Protein AF-A0A2M7PQC1-F1 (afdb_monomer)

Structure (mmCIF, N/CA/C/O backbone):
data_AF-A0A2M7PQC1-F1
#
_entry.id   AF-A0A2M7PQC1-F1
#
loop_
_atom_site.group_PDB
_atom_site.id
_atom_site.type_symbol
_atom_site.label_atom_id
_atom_site.label_alt_id
_atom_site.label_comp_id
_atom_site.label_asym_id
_atom_site.label_entity_id
_atom_site.label_seq_id
_atom_site.pdbx_PDB_ins_code
_atom_site.Cartn_x
_atom_site.Cartn_y
_atom_site.Cartn_z
_atom_site.occupancy
_atom_site.B_iso_or_equiv
_atom_site.auth_seq_id
_atom_site.auth_comp_id
_atom_site.auth_asym_id
_atom_site.auth_atom_id
_atom_site.pdbx_PDB_model_num
ATOM 1 N N . MET A 1 1 ? -16.483 1.944 14.936 1.00 75.62 1 MET A N 1
ATOM 2 C CA . MET A 1 1 ? -15.253 1.275 14.469 1.00 75.62 1 MET A CA 1
ATOM 3 C C . MET A 1 1 ? -14.612 0.649 15.687 1.00 75.62 1 MET A C 1
ATOM 5 O O . MET A 1 1 ? -14.501 1.343 16.688 1.00 75.62 1 MET A O 1
ATOM 9 N N . LEU A 1 2 ? -14.289 -0.638 15.640 1.00 84.19 2 LEU A N 1
ATOM 10 C CA . LEU A 1 2 ? -13.688 -1.367 16.757 1.00 84.19 2 LEU A CA 1
ATOM 11 C C . LEU A 1 2 ? -12.474 -2.124 16.226 1.00 84.19 2 LEU A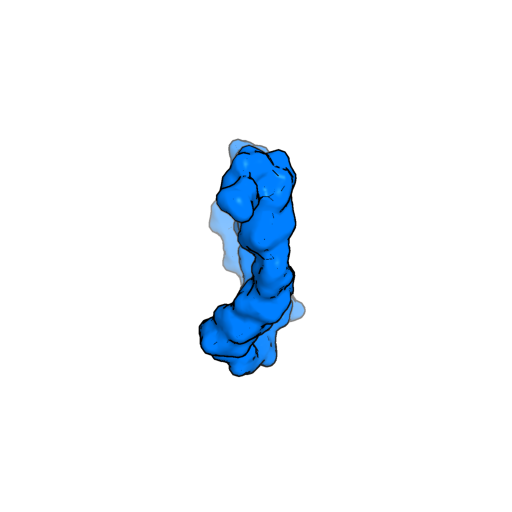 C 1
ATOM 13 O O . LEU A 1 2 ? -12.597 -2.811 15.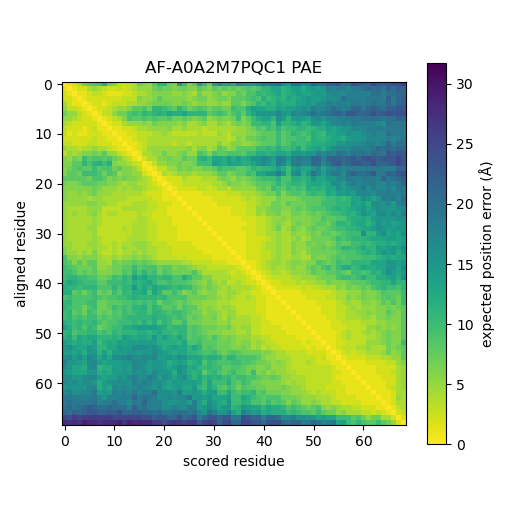213 1.00 84.19 2 LEU A O 1
ATOM 17 N N . VAL A 1 3 ? -11.330 -1.965 16.884 1.00 86.31 3 VAL A N 1
ATOM 18 C CA . VAL A 1 3 ? -10.083 -2.655 16.542 1.00 86.31 3 VAL A CA 1
ATOM 19 C C . VAL A 1 3 ? -9.662 -3.461 17.761 1.00 86.31 3 VAL A C 1
ATOM 21 O O . VAL A 1 3 ? -9.451 -2.895 18.830 1.00 86.31 3 VAL A O 1
ATOM 24 N N . GLU A 1 4 ? -9.563 -4.776 17.606 1.00 90.81 4 GLU A N 1
ATOM 25 C CA . GLU A 1 4 ? -9.160 -5.697 18.670 1.00 90.81 4 GLU A CA 1
ATOM 26 C C . GLU A 1 4 ? -7.973 -6.540 18.208 1.00 90.81 4 GLU A C 1
ATOM 28 O O . GLU A 1 4 ? -7.928 -6.967 17.057 1.00 90.81 4 GLU A O 1
ATOM 33 N N . ARG A 1 5 ? -7.035 -6.829 19.114 1.00 89.00 5 ARG A N 1
ATOM 34 C CA . ARG A 1 5 ? -6.017 -7.865 18.898 1.00 89.00 5 ARG A CA 1
ATOM 35 C C . ARG A 1 5 ? -6.467 -9.149 19.578 1.00 89.00 5 ARG A C 1
ATOM 37 O O . ARG A 1 5 ? -6.789 -9.126 20.764 1.00 89.00 5 ARG A O 1
ATOM 44 N N . ARG A 1 6 ? -6.484 -10.263 18.847 1.00 91.06 6 ARG A N 1
ATOM 45 C CA . ARG A 1 6 ? -6.810 -11.592 19.387 1.00 91.06 6 ARG A CA 1
ATOM 46 C C . ARG A 1 6 ? -5.918 -12.633 18.734 1.00 91.06 6 ARG A C 1
ATOM 48 O O . ARG A 1 6 ? -5.847 -12.660 17.520 1.00 91.06 6 ARG A O 1
ATOM 55 N N . ASN A 1 7 ? -5.263 -13.486 19.521 1.00 85.38 7 ASN A N 1
ATOM 56 C CA . ASN A 1 7 ? -4.518 -14.653 19.023 1.00 85.38 7 ASN A CA 1
ATOM 57 C C . ASN A 1 7 ? -3.582 -14.358 17.834 1.00 85.38 7 ASN A C 1
ATOM 59 O O . ASN A 1 7 ? -3.537 -15.120 16.877 1.00 85.38 7 ASN A O 1
ATOM 63 N N . ASN A 1 8 ? -2.829 -13.256 17.908 1.00 85.88 8 ASN A N 1
ATOM 64 C CA . ASN A 1 8 ? -1.919 -12.798 16.850 1.00 85.88 8 ASN A CA 1
ATOM 65 C C . ASN A 1 8 ? -2.593 -12.244 15.574 1.00 85.88 8 ASN A C 1
ATOM 67 O O . ASN A 1 8 ? -1.916 -11.994 14.583 1.00 85.88 8 ASN A O 1
ATOM 71 N N . GLU A 1 9 ? -3.898 -11.985 15.618 1.00 85.31 9 GLU A N 1
ATOM 72 C CA . GLU A 1 9 ? -4.685 -11.359 14.554 1.00 85.31 9 GLU A CA 1
ATOM 73 C C . GLU A 1 9 ? -5.203 -9.981 14.993 1.00 85.31 9 GLU A C 1
ATOM 75 O O . GLU A 1 9 ? -5.369 -9.700 16.189 1.00 85.31 9 GLU A O 1
ATOM 80 N N . ILE A 1 10 ? -5.480 -9.111 14.017 1.00 87.19 10 ILE A N 1
ATOM 81 C CA . ILE A 1 10 ? -6.154 -7.825 14.226 1.00 87.19 10 ILE A CA 1
ATOM 82 C C . ILE A 1 10 ? -7.557 -7.917 13.627 1.00 87.19 10 ILE A C 1
ATOM 84 O O . ILE A 1 10 ? -7.721 -8.056 12.418 1.00 87.19 10 ILE A O 1
ATOM 88 N N . LEU A 1 11 ? -8.580 -7.797 14.471 1.00 88.25 11 LEU A N 1
ATOM 89 C CA . LEU A 1 11 ? -9.976 -7.775 14.058 1.00 88.25 11 LEU A CA 1
ATOM 90 C C . LEU A 1 11 ? -10.471 -6.333 13.963 1.00 88.25 11 LEU A C 1
ATOM 92 O O . LEU A 1 11 ? -10.599 -5.643 14.976 1.00 88.25 11 LEU A O 1
ATOM 96 N N . VAL A 1 12 ? -10.795 -5.896 12.746 1.00 85.38 12 VAL A N 1
ATOM 97 C CA . VAL A 1 12 ? -11.339 -4.562 12.474 1.00 85.38 12 VAL A CA 1
ATOM 98 C C . VAL A 1 12 ? -12.818 -4.675 12.115 1.00 85.38 12 VAL A C 1
ATOM 100 O O . VAL A 1 12 ? -13.189 -5.362 11.167 1.00 85.38 12 VAL A O 1
ATOM 103 N N . ARG A 1 13 ? -13.681 -3.978 12.862 1.00 86.81 13 ARG A N 1
ATOM 104 C CA . ARG A 1 13 ? -15.127 -3.899 12.598 1.00 86.81 13 ARG A CA 1
ATOM 105 C C . ARG A 1 13 ? -15.533 -2.468 12.262 1.00 86.81 13 ARG A C 1
ATOM 107 O O . ARG A 1 13 ? -15.226 -1.530 13.006 1.00 86.81 13 ARG A O 1
ATOM 114 N N . PHE A 1 14 ? -16.295 -2.296 11.191 1.00 79.75 14 PHE A N 1
ATOM 115 C CA . PHE A 1 14 ? -16.852 -1.013 10.757 1.00 79.75 14 PHE A CA 1
ATOM 116 C C . PHE A 1 14 ? -18.313 -1.168 10.312 1.00 79.75 14 PHE A C 1
ATOM 118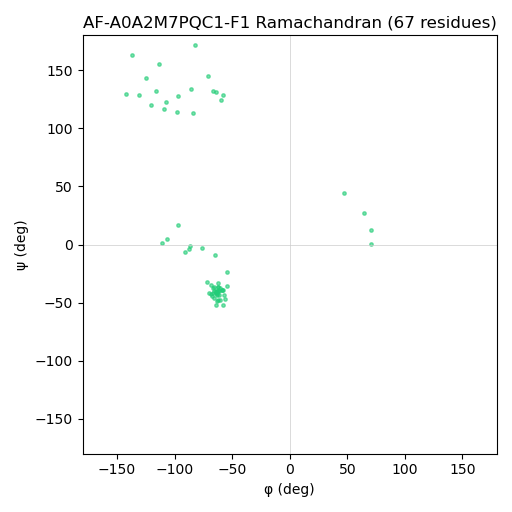 O O . PHE A 1 14 ? -18.802 -2.277 10.119 1.00 79.75 14 PHE A O 1
ATOM 125 N N . SER A 1 15 ? -19.031 -0.044 10.221 1.00 82.12 15 SER A N 1
ATOM 126 C CA . SER A 1 15 ? -20.443 -0.018 9.818 1.00 82.12 15 SER A CA 1
ATOM 127 C C . SER A 1 15 ? -20.596 -0.330 8.327 1.00 82.12 15 SER A C 1
ATOM 129 O O . SER A 1 15 ? -19.776 0.104 7.517 1.00 82.12 15 SER A O 1
ATOM 131 N N . ALA A 1 16 ? -21.674 -1.025 7.958 1.00 75.88 16 ALA A N 1
ATOM 132 C CA . ALA A 1 16 ? -21.958 -1.461 6.588 1.00 75.88 16 ALA A CA 1
ATOM 133 C C . ALA A 1 16 ? -22.197 -0.311 5.583 1.00 75.88 16 ALA A C 1
ATOM 135 O O . ALA A 1 16 ? -22.261 -0.552 4.383 1.00 75.88 16 ALA A O 1
ATOM 136 N N . GLY A 1 17 ? -22.315 0.940 6.044 1.00 81.00 17 GLY A N 1
ATOM 137 C CA . GLY A 1 17 ? -22.543 2.108 5.181 1.00 81.00 17 GLY A CA 1
ATOM 138 C C . GLY A 1 17 ? -21.315 2.614 4.407 1.00 81.00 17 GLY A C 1
ATOM 139 O O . GLY A 1 17 ? -21.427 3.576 3.650 1.00 81.00 17 GLY A O 1
ATOM 140 N N . ILE A 1 18 ? -20.134 2.020 4.601 1.00 77.44 18 ILE A N 1
ATOM 141 C CA . ILE A 1 18 ? -18.897 2.443 3.928 1.00 77.44 18 ILE A CA 1
ATOM 142 C C . ILE A 1 18 ? -18.790 1.762 2.557 1.00 77.44 18 ILE A C 1
ATOM 144 O O . ILE A 1 18 ? -18.974 0.554 2.436 1.00 77.44 18 ILE A O 1
ATOM 148 N N . LYS A 1 19 ? -18.445 2.532 1.514 1.00 80.06 19 LYS A N 1
ATOM 149 C CA . LYS A 1 19 ? -18.219 1.993 0.163 1.00 80.06 19 LYS A CA 1
ATOM 150 C C . LYS A 1 19 ? -17.087 0.960 0.173 1.00 80.06 19 LYS A C 1
ATOM 152 O O . LYS A 1 19 ? -15.958 1.284 0.542 1.00 80.06 19 LYS A O 1
ATOM 157 N N . THR A 1 20 ? -17.380 -0.241 -0.317 1.00 79.38 20 THR A N 1
ATOM 158 C CA . THR A 1 20 ? -16.457 -1.387 -0.393 1.00 79.38 20 THR A CA 1
ATOM 159 C C . THR A 1 20 ? -15.156 -1.075 -1.129 1.00 79.38 20 THR A C 1
ATOM 161 O O . THR A 1 20 ? -14.097 -1.520 -0.701 1.00 79.38 20 THR A O 1
ATOM 164 N N . SER A 1 21 ? -15.195 -0.238 -2.170 1.00 84.81 21 SER A N 1
ATOM 165 C CA . SER A 1 21 ? -13.999 0.147 -2.933 1.00 84.81 21 SER A CA 1
ATOM 166 C C . SER A 1 21 ? -12.9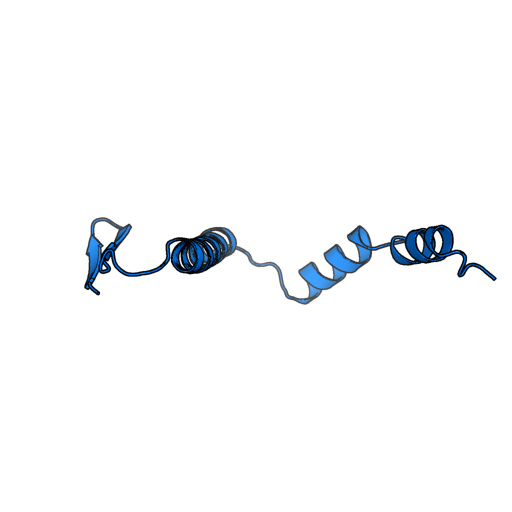36 0.854 -2.090 1.00 84.81 21 SER A C 1
ATOM 168 O O . SER A 1 21 ? -11.751 0.598 -2.261 1.00 84.81 21 SER A O 1
ATOM 170 N N . ARG A 1 22 ? -13.344 1.705 -1.140 1.00 81.06 22 ARG A N 1
ATOM 171 C CA . ARG A 1 22 ? -12.399 2.378 -0.233 1.00 81.06 22 ARG A CA 1
ATOM 172 C C . ARG A 1 22 ? -11.800 1.415 0.785 1.00 81.06 22 ARG A C 1
ATOM 174 O O . ARG A 1 22 ? -10.662 1.598 1.195 1.00 81.06 22 ARG A O 1
ATOM 181 N N . ILE A 1 23 ? -12.570 0.406 1.189 1.00 85.19 23 ILE A N 1
ATOM 182 C CA . ILE A 1 23 ? -12.100 -0.632 2.108 1.00 85.19 23 ILE A CA 1
ATOM 183 C C . ILE A 1 23 ? -11.044 -1.490 1.413 1.00 85.19 23 ILE A C 1
ATOM 185 O O . ILE A 1 23 ? -10.005 -1.741 2.010 1.00 85.19 23 ILE A O 1
ATOM 189 N N . GLN A 1 24 ? -11.264 -1.862 0.148 1.00 86.69 24 GLN A N 1
ATOM 190 C CA . GLN A 1 24 ? -10.301 -2.654 -0.619 1.00 86.69 24 GLN A CA 1
ATOM 191 C C . GLN A 1 24 ? -8.922 -1.985 -0.668 1.00 86.69 24 GLN A C 1
ATOM 193 O O . GLN A 1 24 ? -7.938 -2.623 -0.326 1.00 86.69 24 GLN A O 1
ATOM 198 N N . THR A 1 25 ? -8.851 -0.682 -0.961 1.00 89.19 25 THR A N 1
ATOM 199 C CA . THR A 1 25 ? -7.573 0.053 -0.984 1.00 89.19 25 THR A CA 1
ATOM 200 C C . THR A 1 25 ? -6.825 -0.006 0.352 1.00 89.19 25 THR A C 1
ATOM 202 O O . THR A 1 25 ? -5.604 -0.127 0.374 1.00 89.19 25 THR A O 1
ATOM 205 N N . ILE A 1 26 ? -7.545 0.069 1.476 1.00 88.69 26 ILE A N 1
ATOM 206 C CA . ILE A 1 26 ? -6.934 -0.023 2.809 1.00 88.69 26 ILE A CA 1
ATOM 207 C C . ILE A 1 26 ? -6.432 -1.448 3.065 1.00 88.69 26 ILE A C 1
ATOM 209 O O . ILE A 1 26 ? -5.340 -1.620 3.600 1.00 88.69 26 ILE A O 1
ATOM 213 N N . LEU A 1 27 ? -7.207 -2.464 2.673 1.00 89.56 27 LEU A N 1
ATOM 214 C CA . LEU A 1 27 ? -6.804 -3.866 2.801 1.00 89.56 27 LEU A CA 1
ATOM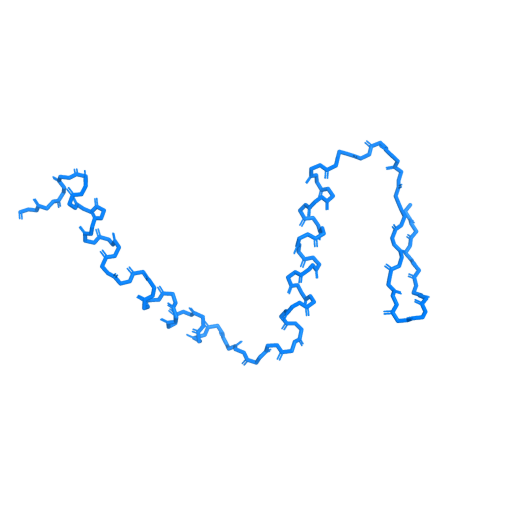 215 C C . LEU A 1 27 ? -5.567 -4.180 1.953 1.00 89.56 27 LEU A C 1
ATOM 217 O O . LEU A 1 27 ? -4.664 -4.855 2.438 1.00 89.56 27 LEU A O 1
ATOM 221 N N . ASP A 1 28 ? -5.492 -3.649 0.734 1.00 93.31 28 ASP A N 1
ATOM 222 C CA . ASP A 1 28 ? -4.338 -3.829 -0.150 1.00 93.31 28 ASP A CA 1
ATOM 223 C C . ASP A 1 28 ? -3.072 -3.205 0.456 1.00 93.31 28 ASP A C 1
ATOM 225 O O . ASP A 1 28 ? -2.002 -3.811 0.415 1.00 93.31 28 ASP A O 1
ATOM 229 N N . TYR A 1 29 ? -3.194 -2.030 1.086 1.00 92.31 29 TYR A N 1
ATOM 230 C CA . TYR A 1 29 ? -2.080 -1.397 1.794 1.00 92.31 29 TYR A CA 1
ATOM 231 C C . TYR A 1 29 ? -1.626 -2.209 3.013 1.00 92.31 29 TYR A C 1
ATOM 233 O O . TYR A 1 29 ? -0.435 -2.465 3.172 1.00 92.31 29 TYR A O 1
ATOM 241 N N . LEU A 1 30 ? -2.560 -2.681 3.846 1.00 91.12 30 LEU A N 1
ATOM 242 C CA . LEU A 1 30 ? -2.216 -3.552 4.976 1.00 91.12 30 LEU A CA 1
ATOM 243 C C . LEU A 1 30 ? -1.522 -4.831 4.499 1.00 91.12 30 LEU A C 1
ATOM 245 O O . LEU A 1 30 ? -0.556 -5.278 5.112 1.00 91.12 30 LEU A O 1
ATOM 249 N N . ARG A 1 31 ? -1.973 -5.391 3.373 1.00 91.44 31 ARG A N 1
ATOM 250 C CA . ARG A 1 31 ? -1.348 -6.566 2.773 1.00 91.44 31 ARG A CA 1
ATOM 251 C C . ARG A 1 31 ? 0.065 -6.279 2.274 1.00 91.44 31 ARG A C 1
ATOM 253 O O . ARG A 1 31 ? 0.941 -7.124 2.435 1.00 91.44 31 ARG A O 1
ATOM 260 N N . TYR A 1 32 ? 0.287 -5.112 1.677 1.00 92.12 32 TYR A N 1
ATOM 261 C CA . TYR A 1 32 ? 1.620 -4.658 1.299 1.00 92.12 32 TYR A CA 1
ATOM 262 C C . TYR A 1 32 ? 2.544 -4.600 2.522 1.00 92.12 32 TYR A C 1
ATOM 264 O O . TYR A 1 32 ? 3.581 -5.254 2.501 1.00 92.12 32 TYR A O 1
ATOM 272 N N . GLU A 1 33 ? 2.132 -3.930 3.602 1.00 90.12 33 GLU A N 1
ATOM 273 C CA . GLU A 1 33 ? 2.912 -3.823 4.848 1.00 90.12 33 GLU A CA 1
ATOM 274 C C . GLU A 1 33 ? 3.225 -5.199 5.464 1.00 90.12 33 GLU A C 1
ATOM 276 O O . GLU A 1 33 ? 4.336 -5.446 5.927 1.00 90.12 33 GLU A O 1
ATOM 281 N N . GLU A 1 34 ? 2.278 -6.146 5.433 1.00 88.94 34 GLU A N 1
ATOM 282 C CA . GLU A 1 34 ? 2.530 -7.524 5.875 1.00 88.94 34 GLU A CA 1
ATOM 283 C C . GLU A 1 34 ? 3.631 -8.204 5.052 1.00 88.94 34 GLU A C 1
ATOM 285 O O . GLU A 1 34 ? 4.540 -8.821 5.616 1.00 88.94 34 GLU A O 1
ATOM 290 N N . LEU A 1 35 ? 3.548 -8.102 3.723 1.00 91.19 35 LEU A N 1
ATOM 291 C CA . LEU A 1 35 ? 4.487 -8.739 2.798 1.00 91.19 35 LEU A CA 1
ATOM 292 C C . LEU A 1 35 ? 5.879 -8.107 2.871 1.00 91.19 35 LEU A C 1
ATOM 294 O O . LEU A 1 35 ? 6.877 -8.817 2.747 1.00 91.19 35 LEU A O 1
ATOM 298 N N . THR A 1 36 ? 5.951 -6.797 3.099 1.00 91.00 36 THR A N 1
ATOM 299 C CA . THR A 1 36 ? 7.211 -6.051 3.185 1.00 91.00 36 THR A CA 1
ATOM 300 C C . THR A 1 36 ? 7.775 -5.969 4.599 1.00 91.00 36 THR A C 1
ATOM 302 O O . THR A 1 36 ? 8.923 -5.565 4.750 1.00 91.00 36 THR A O 1
ATOM 305 N N . SER A 1 37 ? 7.054 -6.433 5.625 1.00 88.94 37 SER A N 1
ATOM 306 C CA . SER A 1 37 ? 7.471 -6.363 7.039 1.00 88.94 37 SER A CA 1
ATOM 307 C C . SER A 1 37 ? 8.846 -6.970 7.356 1.00 88.94 37 SER A C 1
ATOM 309 O O . SER A 1 37 ? 9.460 -6.622 8.362 1.00 88.94 37 SER A O 1
ATOM 311 N N . LYS A 1 38 ? 9.329 -7.894 6.518 1.00 90.19 38 LYS A N 1
ATOM 312 C CA . LYS A 1 38 ? 10.649 -8.538 6.637 1.00 90.19 38 LYS A CA 1
ATOM 313 C C . LYS A 1 38 ? 11.624 -8.126 5.535 1.00 90.19 38 LYS A C 1
ATOM 315 O O . LYS A 1 38 ? 12.723 -8.671 5.472 1.00 90.19 38 LYS A O 1
ATOM 320 N N . SER A 1 39 ? 11.207 -7.236 4.639 1.00 88.69 39 SER A N 1
ATOM 321 C CA . SER A 1 39 ? 12.054 -6.747 3.562 1.00 88.69 39 SER A CA 1
ATOM 322 C C . SER A 1 39 ? 13.194 -5.926 4.150 1.00 88.69 39 SER A C 1
ATOM 324 O O . SER A 1 39 ? 12.976 -5.053 4.986 1.00 88.69 39 SER A O 1
ATOM 326 N N . THR A 1 40 ? 14.410 -6.206 3.696 1.00 89.75 40 THR A N 1
ATOM 327 C CA . THR A 1 40 ? 15.606 -5.410 3.994 1.00 89.75 40 THR A CA 1
ATOM 328 C C . THR A 1 40 ? 16.051 -4.586 2.791 1.00 89.75 40 THR A C 1
ATOM 330 O O . THR A 1 40 ? 17.119 -3.987 2.850 1.00 89.75 40 THR A O 1
ATOM 333 N N . ALA A 1 41 ? 15.277 -4.608 1.699 1.00 88.75 41 ALA A N 1
ATOM 334 C CA . ALA A 1 41 ? 15.586 -3.857 0.491 1.00 88.75 41 ALA A CA 1
ATOM 335 C C . ALA A 1 41 ? 15.552 -2.356 0.788 1.00 88.75 4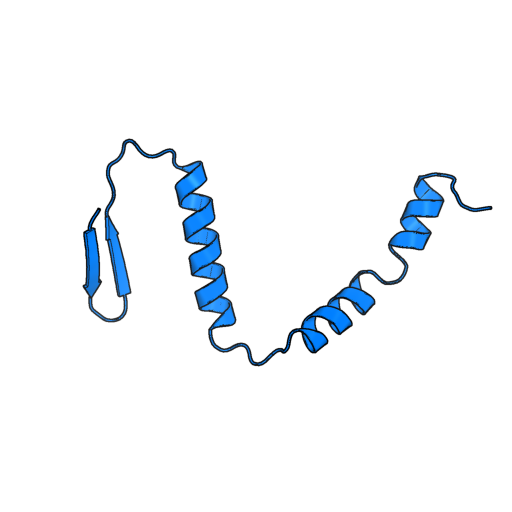1 ALA A C 1
ATOM 337 O O . ALA A 1 41 ? 14.598 -1.870 1.407 1.00 88.75 41 ALA A O 1
ATOM 338 N N . SER A 1 42 ? 16.587 -1.642 0.360 1.00 89.38 42 SER A N 1
ATOM 339 C CA . SER A 1 42 ? 16.642 -0.190 0.473 1.00 89.38 42 SER A CA 1
ATOM 340 C C . SER A 1 42 ? 15.887 0.486 -0.675 1.00 89.38 42 SER A C 1
ATOM 342 O O . SER A 1 42 ? 15.439 -0.156 -1.629 1.00 89.38 42 SER A O 1
ATOM 344 N N . GLU A 1 43 ? 15.725 1.804 -0.584 1.00 85.62 43 GLU A N 1
ATOM 345 C CA . GLU A 1 43 ? 15.170 2.593 -1.686 1.00 85.62 43 GLU A CA 1
ATOM 346 C C . GLU A 1 43 ? 16.069 2.500 -2.929 1.00 85.62 43 GLU A C 1
ATOM 348 O O . GLU A 1 43 ? 15.570 2.358 -4.043 1.00 85.62 43 GLU A O 1
ATOM 353 N N . GLU A 1 44 ? 17.391 2.464 -2.734 1.00 92.12 44 GLU A N 1
ATOM 354 C CA . GLU A 1 44 ? 18.364 2.287 -3.812 1.00 92.12 44 GLU A CA 1
ATOM 355 C C . GLU A 1 44 ? 18.210 0.939 -4.531 1.00 92.12 44 GLU A C 1
ATOM 357 O O . GLU A 1 44 ? 18.268 0.911 -5.762 1.00 92.12 44 GLU A O 1
ATOM 362 N N . ASP A 1 45 ? 17.950 -0.152 -3.799 1.00 90.62 45 ASP A N 1
ATOM 363 C CA . ASP A 1 45 ? 17.702 -1.476 -4.393 1.00 90.62 45 ASP A CA 1
ATOM 364 C C . ASP A 1 45 ? 16.456 -1.454 -5.296 1.00 90.62 45 ASP A C 1
ATOM 366 O O . ASP A 1 45 ? 16.427 -2.041 -6.383 1.00 90.62 45 ASP A O 1
ATOM 370 N N . ILE A 1 4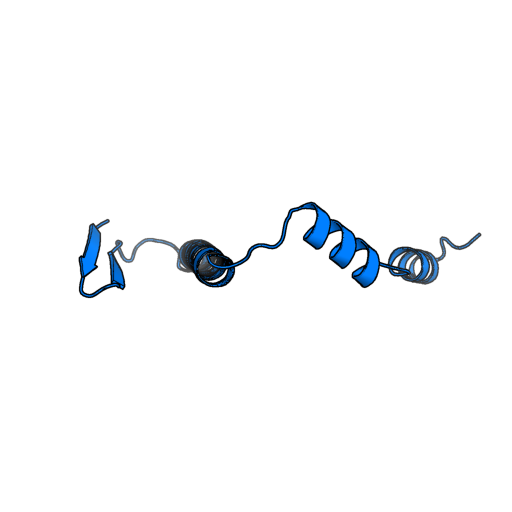6 ? 15.408 -0.747 -4.856 1.00 88.75 46 ILE A N 1
ATOM 371 C CA . ILE A 1 46 ? 14.173 -0.572 -5.627 1.00 88.75 46 ILE A CA 1
ATOM 372 C C . ILE A 1 46 ? 14.445 0.273 -6.874 1.00 88.75 46 ILE A C 1
ATOM 374 O O . ILE A 1 46 ? 13.982 -0.071 -7.964 1.00 88.75 46 ILE A O 1
ATOM 378 N N . ASP A 1 47 ? 15.200 1.359 -6.741 1.00 90.81 47 ASP A N 1
ATOM 379 C CA . ASP A 1 47 ? 15.548 2.238 -7.853 1.00 90.81 47 ASP A CA 1
ATOM 380 C C . ASP A 1 47 ? 16.397 1.533 -8.912 1.00 90.81 47 ASP A C 1
ATOM 382 O O . ASP A 1 47 ? 16.165 1.711 -10.114 1.00 90.81 47 ASP A O 1
ATOM 386 N N . GLU A 1 48 ? 17.367 0.722 -8.493 1.00 94.19 48 GLU A N 1
ATOM 387 C CA . GLU A 1 48 ? 18.180 -0.088 -9.396 1.00 94.19 48 GLU A CA 1
ATOM 388 C C . GLU A 1 48 ? 17.314 -1.106 -10.142 1.00 94.19 48 GLU A C 1
ATOM 390 O O . GLU A 1 48 ? 17.314 -1.128 -11.378 1.00 94.19 48 GLU A O 1
ATOM 395 N N . PHE A 1 49 ? 16.463 -1.842 -9.423 1.00 91.81 49 PHE A N 1
ATOM 396 C CA . PHE A 1 49 ? 15.510 -2.769 -10.030 1.00 91.81 49 PHE A CA 1
ATOM 397 C C . PHE A 1 49 ? 14.581 -2.073 -11.038 1.00 91.81 49 PHE A C 1
ATOM 399 O O . PHE A 1 49 ? 14.352 -2.564 -12.147 1.00 91.81 49 PHE A O 1
ATOM 406 N N . LEU A 1 50 ? 14.062 -0.889 -10.702 1.00 91.56 50 LEU A N 1
ATOM 407 C CA . LEU A 1 50 ? 13.201 -0.122 -11.600 1.00 91.56 50 LEU A CA 1
ATOM 408 C C . LEU A 1 50 ? 13.942 0.362 -12.849 1.00 91.56 50 LEU A C 1
ATOM 410 O O . LEU A 1 50 ? 13.332 0.391 -13.923 1.00 91.56 50 LEU A O 1
ATOM 414 N N . LYS A 1 51 ? 15.221 0.740 -12.740 1.00 91.81 51 LYS A N 1
ATOM 415 C CA . LYS A 1 51 ? 16.054 1.101 -13.899 1.00 91.81 51 LYS A CA 1
ATOM 416 C C . LYS A 1 51 ? 16.242 -0.091 -14.828 1.00 91.81 51 LYS A C 1
ATOM 418 O O . LYS A 1 51 ? 16.119 0.081 -16.041 1.00 91.81 51 LYS A O 1
ATOM 423 N N . GLU A 1 52 ? 16.480 -1.281 -14.282 1.00 92.56 52 GLU A N 1
ATOM 424 C CA . GLU A 1 52 ? 16.602 -2.505 -15.076 1.00 92.56 52 GLU A CA 1
ATOM 425 C C . GLU A 1 52 ? 15.292 -2.860 -15.784 1.00 92.56 52 GLU A C 1
ATOM 427 O O . GLU A 1 52 ? 15.267 -3.003 -17.007 1.00 92.56 52 GLU A O 1
ATOM 432 N N . VAL A 1 53 ? 14.180 -2.922 -15.046 1.00 91.38 53 VAL A N 1
ATOM 433 C CA . VAL A 1 53 ? 12.861 -3.282 -15.594 1.00 91.38 53 VAL A CA 1
ATOM 434 C C . VAL A 1 53 ? 12.389 -2.285 -16.654 1.00 91.38 53 VAL A C 1
ATOM 436 O O . VAL A 1 53 ? 11.750 -2.664 -17.637 1.00 91.38 53 VAL A O 1
ATOM 439 N N . LYS A 1 54 ? 12.678 -0.992 -16.471 1.00 90.75 54 LYS A N 1
ATOM 440 C CA . LYS A 1 54 ? 12.270 0.066 -17.409 1.00 90.75 54 LYS A CA 1
ATOM 441 C C . LYS A 1 54 ? 13.270 0.282 -18.545 1.00 90.75 54 LYS A C 1
ATOM 443 O O . LYS A 1 54 ? 13.006 1.120 -19.414 1.00 90.75 54 LYS A O 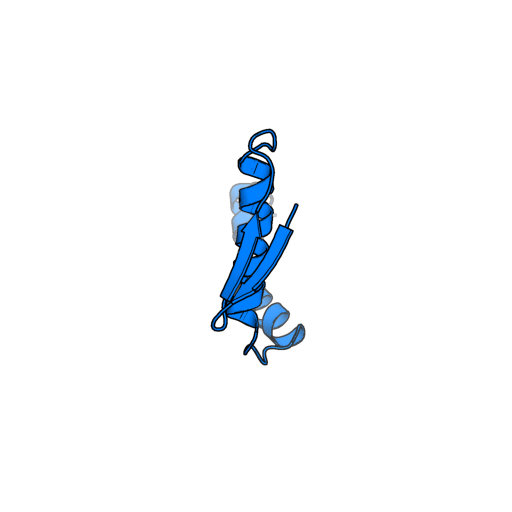1
ATOM 448 N N . LYS A 1 55 ? 14.388 -0.446 -18.579 1.00 92.44 55 LYS A N 1
ATOM 449 C CA . LYS A 1 55 ? 15.409 -0.292 -19.619 1.00 92.44 55 LYS A CA 1
ATOM 450 C C . LYS A 1 55 ? 14.804 -0.534 -21.005 1.00 92.44 55 LYS A C 1
ATOM 452 O O . LYS A 1 55 ? 14.111 -1.521 -21.235 1.00 92.44 55 LYS A O 1
ATOM 457 N N . GLY A 1 56 ? 15.018 0.406 -21.926 1.00 86.31 56 GLY A N 1
ATOM 458 C CA . GLY A 1 56 ? 14.476 0.349 -23.290 1.00 86.31 56 GLY A CA 1
ATOM 459 C C . GLY A 1 56 ? 12.961 0.560 -23.403 1.00 86.31 56 GLY A C 1
ATOM 460 O O . GLY A 1 56 ? 12.425 0.554 -24.509 1.00 86.31 56 GLY A O 1
ATOM 461 N N . ARG A 1 57 ? 12.240 0.7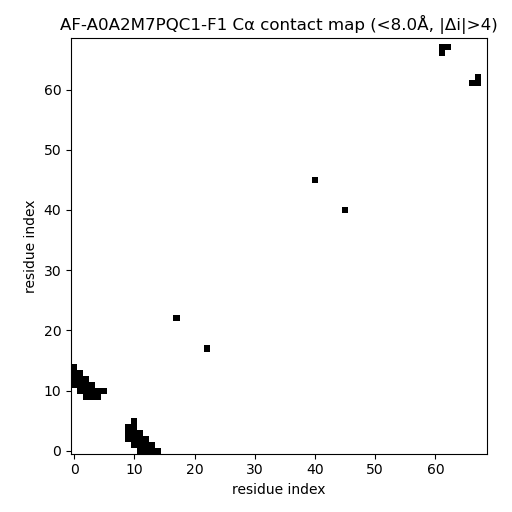81 -22.292 1.00 89.56 57 ARG A N 1
ATOM 462 C CA . ARG A 1 57 ? 10.803 1.095 -22.335 1.00 89.56 57 ARG A CA 1
ATOM 463 C C . ARG A 1 57 ? 10.558 2.426 -23.037 1.00 89.56 57 ARG A C 1
ATOM 465 O O . ARG A 1 57 ? 9.630 2.529 -23.824 1.00 89.56 57 ARG A O 1
ATOM 472 N N . TRP A 1 58 ? 11.406 3.415 -22.762 1.00 85.75 58 TRP A N 1
ATOM 473 C CA . TRP A 1 58 ? 11.307 4.733 -23.380 1.00 85.75 58 TRP A CA 1
ATOM 474 C C . TRP A 1 58 ? 11.595 4.696 -24.879 1.00 85.75 58 TRP A C 1
ATOM 476 O O . TRP A 1 58 ? 10.852 5.300 -25.641 1.00 85.75 58 TRP A O 1
ATOM 486 N N . ASP A 1 59 ? 12.605 3.936 -25.298 1.00 88.81 59 ASP A N 1
ATOM 487 C CA . ASP A 1 59 ? 12.934 3.777 -26.717 1.00 88.81 59 ASP A CA 1
ATOM 488 C C . ASP A 1 59 ? 11.778 3.111 -27.473 1.00 88.81 59 ASP A C 1
ATOM 490 O O . ASP A 1 59 ? 11.354 3.607 -28.512 1.00 88.81 59 ASP A O 1
ATOM 494 N N . ARG A 1 60 ? 11.169 2.069 -26.887 1.00 90.88 60 ARG A N 1
ATOM 495 C CA . ARG A 1 60 ? 9.961 1.434 -27.438 1.00 90.88 60 ARG A CA 1
ATOM 496 C C . ARG A 1 60 ? 8.782 2.405 -27.520 1.00 90.88 60 ARG A C 1
ATOM 498 O O . ARG A 1 60 ? 8.082 2.443 -28.521 1.00 90.88 60 ARG A O 1
ATOM 505 N N . THR A 1 61 ? 8.564 3.209 -26.481 1.00 90.50 61 THR A N 1
ATOM 506 C CA . THR A 1 61 ? 7.485 4.204 -26.475 1.00 90.50 61 THR A CA 1
ATOM 507 C C . THR A 1 61 ? 7.720 5.311 -27.502 1.00 90.50 61 THR A C 1
ATOM 509 O O . THR A 1 61 ? 6.770 5.745 -28.142 1.00 90.50 61 THR A O 1
ATOM 512 N N . LYS A 1 62 ? 8.962 5.760 -27.708 1.00 90.31 62 LYS A N 1
ATOM 513 C CA . LYS A 1 62 ? 9.281 6.717 -28.776 1.00 90.31 62 LYS A CA 1
ATOM 514 C C . LYS A 1 62 ? 9.019 6.130 -30.161 1.00 90.31 62 LYS A C 1
ATOM 516 O O . LYS A 1 62 ? 8.462 6.829 -31.002 1.00 90.31 62 LYS A O 1
ATOM 521 N N . GLU A 1 63 ? 9.345 4.855 -30.362 1.00 92.50 63 GLU A N 1
ATOM 522 C CA . GLU A 1 63 ? 9.057 4.131 -31.602 1.00 92.50 63 GLU A CA 1
ATOM 523 C C . GLU A 1 63 ? 7.553 4.036 -31.873 1.00 92.50 63 GLU A C 1
ATOM 525 O O . GLU A 1 63 ? 7.098 4.400 -32.955 1.00 92.50 63 GLU A O 1
ATOM 530 N N . GLU A 1 64 ? 6.764 3.656 -30.867 1.00 92.31 64 GLU A N 1
ATOM 531 C CA . GLU A 1 64 ? 5.298 3.602 -30.957 1.00 92.31 64 GLU A CA 1
ATOM 532 C C . GLU A 1 64 ? 4.663 4.976 -31.227 1.00 92.31 64 GLU A C 1
ATOM 534 O O . GLU A 1 64 ? 3.641 5.067 -31.906 1.00 92.31 64 GLU A O 1
ATOM 539 N N . LEU A 1 65 ? 5.261 6.050 -30.702 1.00 92.81 65 LEU A N 1
ATOM 540 C CA . LEU A 1 65 ? 4.771 7.422 -30.861 1.00 92.81 65 LEU A CA 1
ATOM 541 C C . LEU A 1 65 ? 5.294 8.123 -32.125 1.00 92.81 65 LEU A C 1
ATOM 543 O O . LEU A 1 65 ? 4.901 9.261 -32.378 1.00 92.81 65 LEU A O 1
ATOM 547 N N . GLY A 1 66 ? 6.173 7.487 -32.908 1.00 88.31 66 GLY A N 1
ATOM 548 C CA . GLY A 1 66 ? 6.805 8.117 -34.072 1.00 88.31 66 GLY A CA 1
ATOM 549 C C . GLY A 1 66 ? 7.715 9.297 -33.708 1.00 88.31 66 GLY A C 1
ATOM 550 O O . GLY A 1 66 ? 7.883 10.212 -34.506 1.00 88.31 66 GLY A O 1
ATOM 551 N N . LEU A 1 67 ? 8.275 9.289 -32.495 1.00 86.81 67 LEU A N 1
ATOM 552 C CA . LEU A 1 67 ? 9.199 10.300 -31.960 1.00 86.81 67 LEU A CA 1
ATOM 553 C C . LEU A 1 67 ? 10.671 9.875 -32.099 1.00 86.81 67 LEU A C 1
ATOM 555 O O . LEU A 1 67 ? 11.538 10.385 -31.388 1.00 86.81 67 LEU A O 1
ATOM 559 N N . ASN A 1 68 ? 10.938 8.889 -32.953 1.00 72.00 68 ASN A N 1
ATOM 560 C CA . ASN A 1 68 ? 12.290 8.514 -33.337 1.00 72.00 68 ASN A CA 1
ATOM 561 C C . ASN A 1 68 ? 12.721 9.449 -34.477 1.00 72.00 68 ASN A C 1
ATOM 563 O O . ASN A 1 68 ? 12.110 9.400 -35.544 1.00 72.00 68 ASN A O 1
ATOM 567 N N . ASP A 1 69 ? 13.712 10.307 -34.215 1.00 64.44 69 ASP A N 1
ATOM 568 C CA . ASP A 1 69 ? 14.369 11.160 -35.222 1.00 64.44 69 ASP A CA 1
ATOM 569 C C . ASP A 1 69 ? 15.133 10.330 -36.270 1.00 64.44 69 ASP A C 1
ATOM 571 O O . ASP A 1 69 ? 15.795 9.337 -35.876 1.00 64.44 69 ASP A O 1
#

Solvent-accessible surface area (backbone atoms only — not comparable to full-atom values): 4361 Å² total; per-residue (Å²): 118,49,79,45,80,54,98,96,42,78,50,78,47,71,71,87,88,58,65,65,73,66,51,50,57,53,53,53,49,53,51,47,51,63,71,48,69,80,61,82,77,51,71,66,57,51,52,52,52,49,51,60,74,48,57,65,49,63,60,52,50,28,56,76,67,67,65,65,130

Mean predicted aligned error: 8.55 Å

Foldseek 3Di:
DDWDDDPNDIDDDDDPPDDPVVVVVVVVVVVVCVVCVPPPDDPVNVVVVCCVVCVCVVVVVCVVVVVDD

Sequence (69 aa):
MLVERRNNEILVRFSAGIKTSRIQTILDYLRYEELTSKSTASEEDIDEFLKEVKKGRWDRTKEELGLND

pLDDT: mean 87.46, std 5.41, range [64.44, 94.19]

Radius of gyration: 20.55 Å; Cα contacts (8 Å, |Δi|>4): 23; chains: 1; bounding box: 41×26×55 Å

Secondary structure (DSSP, 8-state):
-EEEEETTEEEEE--TTS-HHHHHHHHHHHHHHHHHTT----HHHHHHHHHHHTTTHHHHHHHHTT---